Protein AF-A0A392NHM5-F1 (afdb_monomer)

Foldseek 3Di:
DDPVVPQADDDDDPVPPPGPGDGQQVFKAKDQALVQQPAQQAQHHNDPHRVVPQPPDPVVCNVVRRGTQVVQADPQAGNDDVVCCVRPVVVVVVVRPDGYDPDRDDMDMDGRPDDDDPPDDVVVVVVVVSVPVPD

Radius of gyration: 17.12 Å; Cα contacts (8 Å, |Δi|>4): 158; chains: 1; bounding box: 34×44×39 Å

pLDDT: mean 70.13, std 19.4, range [27.55, 92.62]

Structure (mmCIF, N/CA/C/O backbone):
data_AF-A0A392NHM5-F1
#
_entry.id   AF-A0A392NHM5-F1
#
loop_
_atom_site.group_PDB
_atom_site.id
_atom_site.type_symbol
_atom_site.label_atom_id
_atom_site.label_alt_id
_atom_site.label_comp_id
_atom_site.label_asym_id
_atom_site.label_entity_id
_atom_site.label_seq_id
_atom_site.pdbx_PDB_ins_code
_atom_site.Cartn_x
_atom_site.Cartn_y
_atom_site.Cartn_z
_atom_site.occupancy
_atom_site.B_iso_or_equiv
_atom_site.auth_seq_id
_atom_site.auth_comp_id
_atom_site.auth_asym_id
_atom_site.auth_atom_id
_atom_site.pdbx_PDB_model_num
ATOM 1 N N . MET A 1 1 ? -0.770 32.818 9.861 1.00 43.78 1 MET A N 1
ATOM 2 C CA . MET A 1 1 ? 0.051 31.592 9.965 1.00 43.78 1 MET A CA 1
ATOM 3 C C . MET A 1 1 ? 0.012 30.896 8.625 1.00 43.78 1 MET A C 1
ATOM 5 O O . MET A 1 1 ? -1.026 30.369 8.237 1.00 43.78 1 MET A O 1
ATOM 9 N N . ASP A 1 2 ? 1.114 30.989 7.899 1.00 37.12 2 ASP A N 1
ATOM 10 C CA . ASP A 1 2 ? 1.203 30.607 6.499 1.00 37.12 2 ASP A CA 1
ATOM 11 C C . ASP A 1 2 ? 1.114 29.084 6.306 1.00 37.12 2 ASP A C 1
ATOM 13 O O . ASP A 1 2 ? 1.653 28.280 7.070 1.00 37.12 2 ASP A O 1
ATOM 17 N N . THR A 1 3 ? 0.411 28.675 5.256 1.00 51.31 3 THR A N 1
ATOM 18 C CA . THR A 1 3 ? -0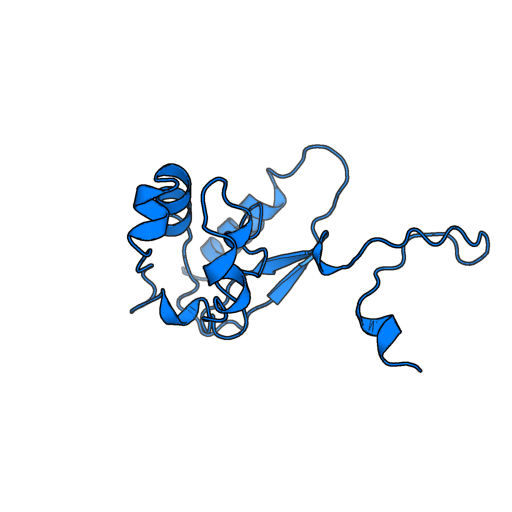.002 27.294 4.962 1.00 51.31 3 THR A CA 1
ATOM 19 C C . THR A 1 3 ? 1.160 26.310 4.771 1.00 51.31 3 THR A C 1
ATOM 21 O O . THR A 1 3 ? 0.963 25.105 4.922 1.00 51.31 3 THR A O 1
ATOM 24 N N . TRP A 1 4 ? 2.374 26.802 4.502 1.00 49.62 4 TRP A N 1
ATOM 25 C CA . TRP A 1 4 ? 3.583 25.995 4.294 1.00 49.62 4 TRP A CA 1
ATOM 26 C C . TRP A 1 4 ? 4.119 25.324 5.568 1.00 49.62 4 TRP A C 1
ATOM 28 O O . TRP A 1 4 ? 4.786 24.299 5.473 1.00 49.62 4 TRP A O 1
ATOM 38 N N . ILE A 1 5 ? 3.769 25.813 6.763 1.00 54.38 5 ILE A N 1
ATOM 39 C CA . ILE A 1 5 ? 4.299 25.295 8.041 1.00 54.38 5 ILE A CA 1
ATOM 40 C C . ILE A 1 5 ? 3.691 23.927 8.421 1.00 54.38 5 ILE A C 1
ATOM 4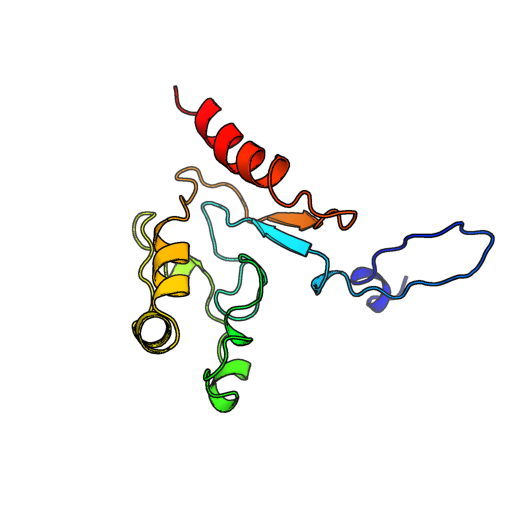2 O O . ILE A 1 5 ? 4.279 23.172 9.192 1.00 54.38 5 ILE A O 1
ATOM 46 N N . ARG A 1 6 ? 2.546 23.541 7.837 1.00 52.72 6 ARG A N 1
ATOM 47 C CA . ARG A 1 6 ? 1.783 22.337 8.240 1.00 52.72 6 ARG A CA 1
ATOM 48 C C . ARG A 1 6 ? 2.461 20.997 7.914 1.00 52.72 6 ARG A C 1
ATOM 50 O O . ARG A 1 6 ? 2.010 19.967 8.398 1.00 52.72 6 ARG A O 1
ATOM 57 N N . ASN A 1 7 ? 3.524 21.001 7.109 1.00 50.09 7 ASN A N 1
ATOM 58 C CA . ASN A 1 7 ? 4.218 19.795 6.640 1.00 50.09 7 ASN A CA 1
ATOM 59 C C . ASN A 1 7 ? 5.571 19.543 7.340 1.00 50.09 7 ASN A C 1
ATOM 61 O O . ASN A 1 7 ? 6.344 18.688 6.899 1.00 50.09 7 ASN A O 1
ATOM 65 N N . PHE A 1 8 ? 5.899 20.283 8.401 1.00 52.81 8 PHE A N 1
ATOM 66 C CA . PHE A 1 8 ? 7.214 20.199 9.038 1.00 52.81 8 PHE A CA 1
ATOM 67 C C . PHE A 1 8 ? 7.121 19.712 10.481 1.00 52.81 8 PHE A C 1
ATOM 69 O O . PHE A 1 8 ? 6.269 20.145 11.254 1.00 52.81 8 PHE A O 1
ATOM 76 N N . ILE A 1 9 ? 8.018 18.790 10.833 1.00 55.44 9 ILE A N 1
ATOM 77 C CA . ILE A 1 9 ? 8.173 18.292 12.197 1.00 55.44 9 ILE A CA 1
ATOM 78 C C . ILE A 1 9 ? 9.351 19.026 12.831 1.00 55.44 9 ILE A C 1
ATOM 80 O O . ILE A 1 9 ? 10.474 18.939 12.340 1.00 55.44 9 ILE A O 1
ATOM 84 N N . TRP A 1 10 ? 9.101 19.706 13.945 1.00 55.91 10 TRP A N 1
ATOM 85 C CA . TRP A 1 10 ? 10.138 20.370 14.729 1.00 55.91 10 TRP A CA 1
ATOM 86 C C . TRP A 1 10 ? 10.802 19.378 15.693 1.00 55.91 10 TRP A C 1
ATOM 88 O O . TRP A 1 10 ? 10.124 18.581 16.343 1.00 55.91 10 TRP A O 1
ATOM 98 N N . SER A 1 11 ? 12.132 19.411 15.780 1.00 47.12 11 SER A N 1
ATOM 99 C CA . SER A 1 11 ? 12.914 18.675 16.779 1.00 47.12 11 SER A CA 1
ATOM 100 C C . SER A 1 11 ? 14.181 19.468 17.100 1.00 47.12 11 SER A C 1
ATOM 102 O O . SER A 1 11 ? 15.133 19.432 16.325 1.00 47.12 11 SER A O 1
ATOM 104 N N . GLY A 1 12 ? 14.183 20.196 18.219 1.00 49.97 12 GLY A N 1
ATOM 105 C CA . GLY A 1 12 ? 15.317 21.001 18.685 1.00 49.97 12 GLY A CA 1
ATOM 106 C C . GLY A 1 12 ? 14.934 21.962 19.815 1.00 49.97 12 GLY A C 1
ATOM 107 O O . GLY A 1 12 ? 13.753 22.241 20.015 1.00 49.97 12 GLY A O 1
ATOM 108 N N . ASP A 1 13 ? 15.936 22.445 20.551 1.00 50.91 13 ASP A N 1
ATOM 109 C CA . ASP A 1 13 ? 15.797 23.533 21.527 1.00 50.91 13 ASP A CA 1
ATOM 110 C C . ASP A 1 13 ? 15.447 24.837 20.790 1.00 50.91 13 ASP A C 1
ATOM 112 O O . ASP A 1 13 ? 16.141 25.228 19.849 1.00 50.91 13 ASP A O 1
ATOM 116 N N . VAL A 1 14 ? 14.371 25.515 21.201 1.00 57.06 14 VAL A N 1
ATOM 117 C CA . VAL A 1 14 ? 13.888 26.742 20.543 1.00 57.06 14 VAL A CA 1
ATOM 118 C C . VAL A 1 14 ? 14.899 27.895 20.641 1.00 57.06 14 VAL A C 1
ATOM 120 O O . VAL A 1 14 ? 14.861 28.814 19.821 1.00 57.06 14 VAL A O 1
ATOM 123 N N . ASN A 1 15 ? 15.822 27.832 21.610 1.00 54.97 15 ASN A N 1
ATOM 124 C CA . ASN A 1 15 ? 16.851 28.846 21.847 1.00 54.97 15 ASN A CA 1
ATOM 125 C C . ASN A 1 15 ? 18.107 28.647 20.991 1.00 54.97 15 ASN A C 1
ATOM 127 O O . ASN A 1 15 ? 18.875 29.587 20.793 1.00 54.97 15 ASN A O 1
ATOM 131 N N . VAL A 1 16 ? 18.310 27.452 20.435 1.00 53.47 16 VAL A N 1
ATOM 132 C CA . VAL A 1 16 ? 19.447 27.134 19.568 1.00 53.47 16 VAL A CA 1
ATOM 133 C C . VAL A 1 16 ? 18.873 26.784 18.205 1.00 53.47 16 VAL A C 1
ATOM 135 O O . VAL A 1 16 ? 18.532 25.636 17.949 1.00 53.47 16 VAL A O 1
ATOM 138 N N . ARG A 1 17 ? 18.719 27.788 17.330 1.00 44.56 17 ARG A N 1
ATOM 139 C CA . ARG A 1 17 ? 18.125 27.676 15.981 1.00 44.56 17 ARG A CA 1
ATOM 140 C C . ARG A 1 17 ? 18.888 26.699 15.065 1.00 44.56 17 ARG A C 1
ATOM 142 O O . ARG A 1 17 ? 19.521 27.103 14.096 1.00 44.56 17 ARG A O 1
ATOM 149 N N . LYS A 1 18 ? 18.807 25.398 15.329 1.00 44.22 18 LYS A N 1
ATOM 150 C CA . LYS A 1 18 ? 19.152 24.324 14.400 1.00 44.22 18 LYS A CA 1
ATOM 151 C C . LYS A 1 18 ? 17.842 23.753 13.887 1.00 44.22 18 LYS A C 1
ATOM 153 O O . LYS A 1 18 ? 17.258 22.847 14.472 1.00 44.22 18 LYS A O 1
ATOM 158 N N . VAL A 1 19 ? 17.346 24.345 12.806 1.00 48.47 19 VAL A N 1
ATOM 159 C CA . VAL A 1 19 ? 16.179 23.827 12.092 1.00 48.47 19 VAL 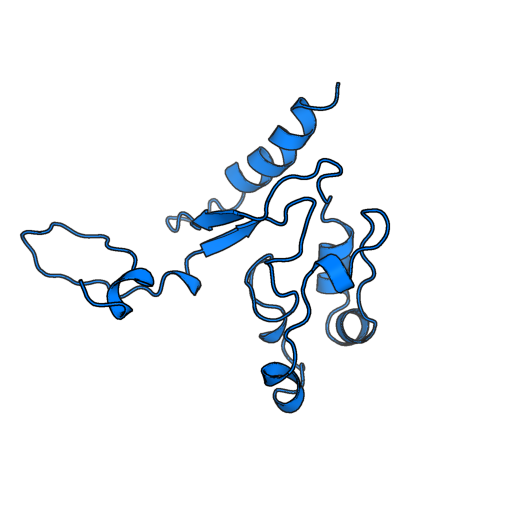A CA 1
ATOM 160 C C . VAL A 1 19 ? 16.621 22.562 11.361 1.00 48.47 19 VAL A C 1
ATOM 162 O O . VAL A 1 19 ? 17.198 22.624 10.279 1.00 48.47 19 VAL A O 1
ATOM 165 N N . CYS A 1 20 ? 16.389 21.398 11.963 1.00 48.62 20 CYS A N 1
ATOM 166 C CA . CYS A 1 20 ? 16.490 20.130 11.250 1.00 48.62 20 CYS A CA 1
ATOM 167 C C . CYS A 1 20 ? 15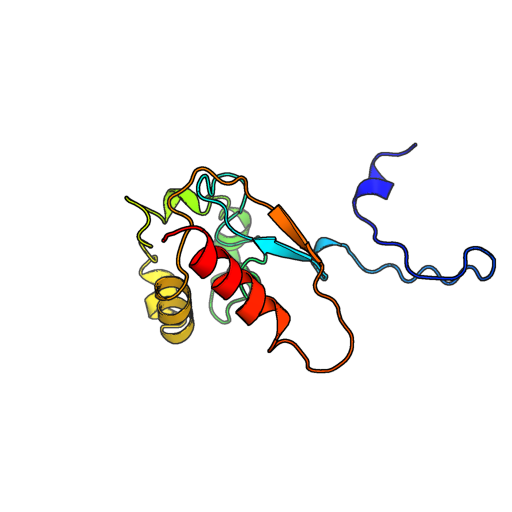.236 19.980 10.381 1.00 48.62 20 CYS A C 1
ATOM 169 O O . CYS A 1 20 ? 14.205 19.495 10.846 1.00 48.62 20 CYS A O 1
ATOM 171 N N . THR A 1 21 ? 15.301 20.441 9.129 1.00 49.69 21 THR A N 1
ATOM 172 C CA . THR A 1 21 ? 14.193 20.377 8.163 1.00 49.69 21 THR A CA 1
ATOM 173 C C . THR A 1 21 ? 13.981 18.941 7.686 1.00 49.69 21 THR A C 1
ATOM 175 O O . THR A 1 21 ? 14.352 18.572 6.575 1.00 49.69 21 THR A O 1
ATOM 178 N N . VAL A 1 22 ? 13.396 18.089 8.526 1.00 55.47 22 VAL A N 1
ATOM 179 C CA . VAL A 1 22 ? 12.992 16.744 8.111 1.00 55.47 22 VAL A CA 1
ATOM 180 C C . VAL A 1 22 ? 11.535 16.773 7.652 1.00 55.47 22 VAL A C 1
ATOM 182 O O . VAL A 1 22 ? 10.625 17.126 8.401 1.00 55.47 22 VAL A O 1
ATOM 185 N N . SER A 1 23 ? 11.297 16.426 6.386 1.00 59.78 23 SER A N 1
ATOM 186 C CA . SER A 1 23 ? 9.947 16.377 5.817 1.00 59.78 23 SER A CA 1
ATOM 187 C C . SER A 1 23 ? 9.107 15.315 6.530 1.00 59.78 23 SER A C 1
ATOM 189 O O . SER A 1 23 ? 9.520 14.153 6.583 1.00 59.78 23 SER A O 1
ATOM 191 N N . TRP A 1 24 ? 7.917 15.675 7.023 1.00 62.22 24 TRP A N 1
ATOM 192 C CA . TRP A 1 24 ? 7.049 14.757 7.777 1.00 62.22 24 TRP A CA 1
ATOM 193 C C . TRP A 1 24 ? 6.727 13.464 7.014 1.00 62.22 24 TRP A C 1
ATOM 195 O O . TRP A 1 24 ? 6.703 12.392 7.612 1.00 62.22 24 TRP A O 1
ATOM 205 N N . ARG A 1 25 ? 6.589 13.554 5.683 1.00 62.72 25 ARG A N 1
ATOM 206 C CA . ARG A 1 25 ? 6.322 12.418 4.786 1.00 62.72 25 ARG A CA 1
ATOM 207 C C . ARG A 1 25 ? 7.380 11.318 4.844 1.00 62.72 25 ARG A C 1
ATOM 209 O O . ARG A 1 25 ? 7.051 10.163 4.631 1.00 62.72 25 ARG A O 1
ATOM 216 N N . LYS A 1 26 ? 8.637 11.660 5.145 1.00 65.56 26 LYS A N 1
ATOM 217 C CA . LYS A 1 26 ? 9.726 10.672 5.251 1.00 65.56 26 LYS A CA 1
ATOM 218 C C . LYS A 1 26 ? 9.698 9.912 6.580 1.00 65.56 26 LYS A C 1
ATOM 220 O O . LYS A 1 26 ? 10.100 8.756 6.636 1.00 65.56 26 LYS A O 1
ATOM 225 N N . ASN A 1 27 ? 9.196 10.555 7.635 1.00 68.75 27 ASN A N 1
ATOM 226 C CA . ASN A 1 27 ? 9.208 10.037 9.007 1.00 68.75 27 ASN A CA 1
ATOM 227 C C . ASN A 1 27 ? 7.836 9.548 9.478 1.00 68.75 27 ASN A C 1
ATOM 229 O O . ASN A 1 27 ? 7.601 9.448 10.682 1.00 68.75 27 ASN A O 1
ATOM 233 N N . SER A 1 28 ? 6.915 9.312 8.550 1.00 75.25 28 SER A N 1
ATOM 234 C CA . SER A 1 28 ? 5.556 8.913 8.878 1.00 75.25 28 SER A CA 1
ATOM 235 C C . SER A 1 28 ? 5.115 7.753 8.009 1.00 75.25 28 SER A C 1
ATOM 237 O O . SER A 1 28 ? 5.369 7.756 6.807 1.00 75.25 28 SER A O 1
ATOM 239 N N . ASN A 1 29 ? 4.425 6.804 8.627 1.00 83.88 29 ASN A N 1
ATOM 240 C CA . ASN A 1 29 ? 3.820 5.660 7.973 1.00 83.88 29 ASN A CA 1
ATOM 241 C C . ASN A 1 29 ? 2.298 5.752 8.102 1.00 83.88 29 ASN A C 1
ATOM 243 O O . ASN A 1 29 ? 1.766 6.140 9.143 1.00 83.88 29 ASN A O 1
ATOM 247 N N . TRP A 1 30 ? 1.589 5.372 7.053 1.00 86.50 30 TRP A N 1
ATOM 248 C CA . TRP A 1 30 ? 0.147 5.210 7.072 1.00 86.50 30 TRP A CA 1
ATOM 249 C C . TRP A 1 30 ? -0.226 3.856 7.667 1.00 86.50 30 TRP A C 1
ATOM 251 O O . TRP A 1 30 ? 0.251 2.812 7.233 1.00 86.50 30 TRP A O 1
ATOM 261 N N . LEU A 1 31 ? -1.114 3.893 8.652 1.00 85.75 31 LEU A N 1
ATOM 262 C CA . LEU A 1 31 ? -1.841 2.751 9.170 1.00 85.75 31 LEU A CA 1
ATOM 263 C C . LEU A 1 31 ? -3.197 2.697 8.465 1.00 85.75 31 LEU A C 1
ATOM 265 O O . LEU A 1 31 ? -3.992 3.640 8.548 1.00 85.75 31 LEU A O 1
ATOM 269 N N . ILE A 1 32 ? -3.425 1.598 7.751 1.00 87.19 32 ILE A N 1
ATOM 270 C CA . ILE A 1 32 ? -4.633 1.384 6.959 1.00 87.19 32 ILE A CA 1
ATOM 271 C C . ILE A 1 32 ? -5.782 1.030 7.906 1.00 87.19 32 ILE A C 1
ATOM 273 O O . ILE A 1 32 ? -5.719 0.045 8.644 1.00 87.19 32 ILE A O 1
ATOM 277 N N . GLY A 1 33 ? -6.819 1.860 7.898 1.00 83.44 33 GLY A N 1
ATOM 278 C CA . GLY A 1 33 ? -8.076 1.596 8.579 1.00 83.44 33 GLY A CA 1
ATOM 279 C C . GLY A 1 33 ? -9.006 0.729 7.729 1.00 83.44 33 GLY A C 1
ATOM 280 O O . GLY A 1 33 ? -8.722 0.429 6.572 1.00 83.44 33 GLY A O 1
ATOM 281 N N . GLY A 1 34 ? -10.157 0.352 8.286 1.00 77.56 34 GLY A N 1
ATOM 282 C CA . GLY A 1 34 ? -11.165 -0.421 7.552 1.00 77.56 34 GLY A CA 1
ATOM 283 C C . GLY A 1 34 ? -11.779 0.343 6.373 1.00 77.56 34 GLY A C 1
ATOM 284 O O . GLY A 1 34 ? -12.265 -0.277 5.434 1.00 77.56 34 GLY A O 1
ATOM 285 N N . THR A 1 35 ? -11.736 1.683 6.389 1.00 76.12 35 THR A N 1
ATOM 286 C CA . THR A 1 35 ? -12.173 2.509 5.252 1.00 76.12 35 THR A CA 1
ATOM 287 C C . THR A 1 35 ? -11.182 2.435 4.095 1.00 76.12 35 THR A C 1
ATOM 289 O 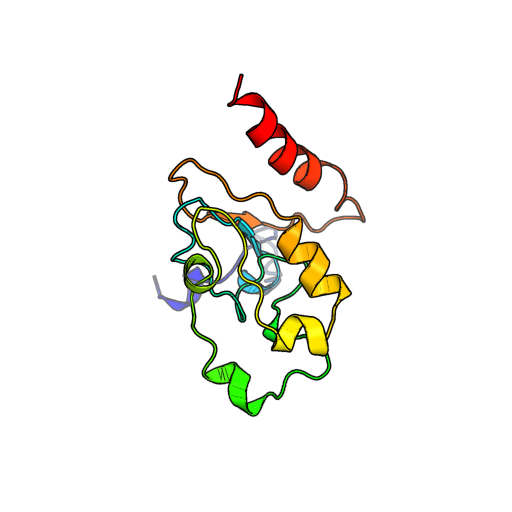O . THR A 1 35 ? -11.583 2.217 2.957 1.00 76.12 35 THR A O 1
ATOM 292 N N . SER A 1 36 ? -9.876 2.558 4.366 1.00 83.62 36 SER A N 1
ATOM 293 C CA . SER A 1 36 ? -8.796 2.489 3.368 1.00 83.62 36 SER A CA 1
ATOM 294 C C . SER A 1 36 ? -8.922 3.454 2.170 1.00 83.62 36 SER A C 1
ATOM 296 O O . SER A 1 36 ? -8.342 3.232 1.108 1.00 83.62 36 SER A O 1
ATOM 298 N N . GLU A 1 37 ? -9.667 4.551 2.332 1.00 86.94 37 GLU A N 1
ATOM 299 C CA . GLU A 1 37 ? -9.972 5.521 1.270 1.00 86.94 37 GLU A CA 1
ATOM 300 C C . GLU A 1 37 ? -8.945 6.655 1.176 1.00 86.94 37 GLU A C 1
ATOM 302 O O . GLU A 1 37 ? -8.812 7.288 0.129 1.00 86.94 37 GLU A O 1
ATOM 307 N N . LYS A 1 38 ? -8.224 6.951 2.266 1.00 87.38 38 LYS A N 1
ATOM 308 C CA . LYS A 1 38 ? -7.302 8.098 2.322 1.00 87.38 38 LYS A CA 1
ATOM 309 C C . LYS A 1 38 ? -5.870 7.731 1.972 1.00 87.38 38 LYS A C 1
ATOM 311 O O . LYS A 1 38 ? -5.105 8.610 1.581 1.00 87.38 38 LYS A O 1
ATOM 316 N N . VAL A 1 39 ? -5.513 6.458 2.124 1.00 89.56 39 VAL A N 1
ATOM 317 C CA . VAL A 1 39 ? -4.170 5.952 1.833 1.00 89.56 39 VAL A CA 1
ATOM 318 C C . VAL A 1 39 ? -4.067 5.658 0.343 1.00 89.56 39 VAL A C 1
ATOM 320 O O . VAL A 1 39 ? -4.815 4.835 -0.182 1.00 89.56 39 VAL A O 1
ATOM 323 N N . ARG A 1 40 ? -3.131 6.305 -0.351 1.00 91.38 40 ARG A N 1
ATOM 324 C CA . ARG A 1 40 ? -2.816 5.997 -1.748 1.00 91.38 40 ARG A CA 1
ATOM 325 C C . ARG A 1 40 ? -1.969 4.745 -1.820 1.00 91.38 40 ARG A C 1
ATOM 327 O O . ARG A 1 40 ? -0.866 4.700 -1.285 1.00 91.38 40 ARG A O 1
ATOM 334 N N . PHE A 1 41 ? -2.442 3.764 -2.572 1.00 90.94 41 PHE A N 1
ATOM 335 C CA . PHE A 1 41 ? -1.799 2.461 -2.645 1.00 90.94 41 PHE A CA 1
ATOM 336 C C . PHE A 1 41 ? -0.335 2.546 -3.119 1.00 90.94 41 PHE A C 1
ATOM 338 O O . PHE A 1 41 ? 0.535 1.893 -2.556 1.00 90.94 41 PHE A O 1
ATOM 345 N N . TRP A 1 42 ? -0.037 3.397 -4.104 1.00 89.50 42 TRP A N 1
ATOM 346 C CA . TRP A 1 42 ? 1.300 3.467 -4.709 1.00 89.50 42 TRP A CA 1
ATOM 347 C C . TRP A 1 42 ? 2.237 4.490 -4.066 1.00 89.50 42 TRP A C 1
ATOM 349 O O . TRP A 1 42 ? 3.435 4.249 -3.941 1.00 89.50 42 TRP A O 1
ATOM 359 N N . ASN A 1 43 ? 1.685 5.644 -3.694 1.00 87.81 43 ASN A N 1
ATOM 360 C CA . ASN A 1 43 ? 2.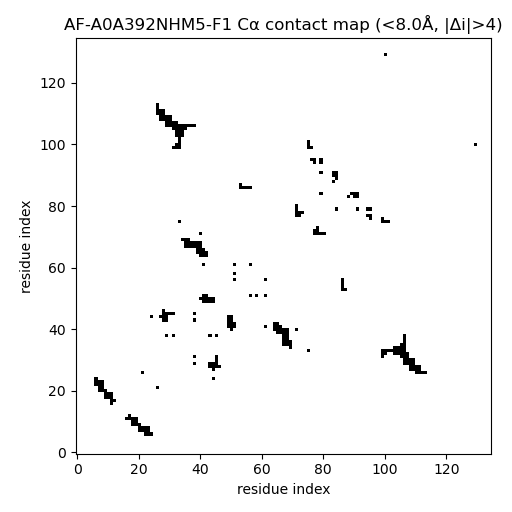457 6.843 -3.369 1.00 87.81 43 ASN A CA 1
ATOM 361 C C . ASN A 1 43 ? 2.615 7.083 -1.863 1.00 87.81 43 ASN A C 1
ATOM 363 O O . ASN A 1 43 ? 3.530 7.797 -1.455 1.00 87.81 43 ASN A O 1
ATOM 367 N N . ASP A 1 44 ? 1.725 6.530 -1.039 1.00 87.62 44 ASP A N 1
ATOM 368 C CA . ASP A 1 44 ? 1.821 6.677 0.407 1.00 87.62 44 ASP A CA 1
ATOM 369 C C . ASP A 1 44 ? 2.672 5.559 1.016 1.00 87.62 44 ASP A C 1
ATOM 371 O O . ASP A 1 44 ? 2.683 4.416 0.561 1.00 87.62 44 ASP A O 1
ATOM 375 N N . LYS A 1 45 ? 3.391 5.896 2.087 1.00 88.12 45 LYS A N 1
ATOM 376 C CA . LYS A 1 45 ? 4.231 4.953 2.823 1.00 88.12 45 LYS A CA 1
ATOM 377 C C . LYS A 1 45 ? 3.388 4.185 3.841 1.00 88.12 45 LYS A C 1
ATOM 379 O O . LYS A 1 45 ? 3.239 4.633 4.970 1.00 88.12 45 LYS A O 1
ATOM 384 N N . TRP A 1 46 ? 2.798 3.063 3.445 1.00 88.19 46 TRP A N 1
ATOM 385 C CA . TRP A 1 46 ? 2.085 2.132 4.344 1.00 88.19 46 TRP A CA 1
ATOM 386 C C . TRP A 1 46 ? 2.806 0.779 4.503 1.00 88.19 46 TRP A C 1
ATOM 388 O O . TRP A 1 46 ? 2.398 -0.057 5.306 1.00 88.19 46 TRP A O 1
ATOM 398 N N . LEU A 1 47 ? 3.909 0.605 3.770 1.00 86.25 47 LEU A N 1
ATOM 399 C CA . LEU A 1 47 ? 4.934 -0.426 3.948 1.00 86.25 47 LEU A CA 1
ATOM 400 C C . LEU A 1 47 ? 6.247 0.241 4.412 1.00 86.25 47 LEU A C 1
ATOM 402 O O . LEU A 1 47 ? 6.243 1.373 4.899 1.00 86.25 47 LEU A O 1
ATOM 406 N N . GLU A 1 48 ? 7.382 -0.434 4.218 1.00 80.75 48 GLU A N 1
ATOM 407 C CA . GLU A 1 48 ? 8.721 0.116 4.479 1.00 80.75 48 GLU A CA 1
ATOM 408 C C . GLU A 1 48 ? 9.055 1.329 3.596 1.00 80.75 48 GLU A C 1
ATOM 410 O O . GLU A 1 48 ? 9.689 2.284 4.048 1.00 80.75 48 GLU A O 1
ATOM 415 N N . ALA A 1 49 ? 8.576 1.322 2.352 1.00 83.31 49 ALA A N 1
ATOM 416 C CA . ALA A 1 49 ? 8.693 2.412 1.392 1.00 83.31 49 ALA A CA 1
ATOM 417 C C . ALA A 1 49 ? 7.421 2.479 0.524 1.00 83.31 49 ALA A C 1
ATOM 419 O O . ALA A 1 49 ? 6.690 1.486 0.432 1.00 83.31 49 ALA A O 1
ATOM 420 N N . PRO A 1 50 ? 7.124 3.626 -0.108 1.00 87.44 50 PRO A N 1
ATOM 421 C CA . PRO A 1 50 ? 6.100 3.705 -1.144 1.00 87.44 50 PRO A CA 1
ATOM 422 C C . PRO A 1 50 ? 6.344 2.675 -2.256 1.00 87.44 50 PRO A C 1
ATOM 424 O O . PRO A 1 50 ? 7.467 2.519 -2.731 1.00 87.44 50 PRO A O 1
ATOM 427 N N . LEU A 1 51 ? 5.291 2.001 -2.726 1.00 87.56 51 LEU A N 1
ATOM 428 C CA . LEU A 1 51 ? 5.412 1.003 -3.801 1.00 87.56 51 LEU A CA 1
ATOM 429 C C . LEU A 1 51 ? 5.906 1.606 -5.123 1.00 87.56 51 LEU A C 1
ATOM 431 O O . LEU A 1 51 ? 6.458 0.898 -5.960 1.00 87.56 51 LEU A O 1
ATOM 435 N N . VAL A 1 52 ? 5.722 2.913 -5.306 1.00 86.75 52 VAL A N 1
ATOM 436 C CA . VAL A 1 52 ? 6.245 3.655 -6.456 1.00 86.75 52 VAL A CA 1
ATOM 437 C C . VAL A 1 52 ? 7.780 3.666 -6.521 1.00 86.75 52 VAL A C 1
ATOM 439 O O . VAL A 1 52 ? 8.345 3.856 -7.593 1.00 86.75 52 VAL A O 1
ATOM 442 N N . GLU A 1 53 ? 8.455 3.430 -5.391 1.00 85.69 53 GLU A N 1
ATOM 443 C CA . GLU A 1 53 ? 9.917 3.345 -5.290 1.00 85.69 53 GLU A CA 1
ATOM 444 C C . GLU A 1 53 ? 10.452 1.931 -5.574 1.00 85.69 53 GLU A C 1
ATOM 446 O O . GLU A 1 53 ? 11.658 1.698 -5.479 1.00 85.69 53 GLU A O 1
ATOM 451 N N . LEU A 1 54 ? 9.588 0.968 -5.929 1.00 83.50 54 LEU A N 1
ATOM 452 C CA . LEU A 1 54 ? 10.042 -0.369 -6.299 1.00 83.50 54 LEU A CA 1
ATOM 453 C C . LEU A 1 54 ? 10.964 -0.308 -7.527 1.00 83.50 54 LEU A C 1
ATOM 455 O O . LEU A 1 54 ? 10.605 0.304 -8.541 1.00 83.50 54 LEU A O 1
ATOM 459 N N . PRO A 1 55 ? 12.127 -0.985 -7.483 1.00 76.06 55 PRO A N 1
ATOM 460 C CA . PRO A 1 55 ? 12.999 -1.068 -8.641 1.00 76.06 55 PRO A CA 1
ATOM 461 C C . PRO A 1 55 ? 12.226 -1.735 -9.784 1.00 76.06 55 PRO A C 1
ATOM 463 O O . PRO A 1 55 ? 11.538 -2.732 -9.573 1.00 76.06 55 PRO A O 1
ATOM 466 N N . HIS A 1 56 ? 12.337 -1.170 -10.989 1.00 79.19 56 HIS A N 1
ATOM 467 C CA . HIS A 1 56 ? 11.661 -1.614 -12.220 1.00 79.19 56 HIS A CA 1
ATOM 468 C C . HIS A 1 56 ? 10.183 -1.218 -12.392 1.00 79.19 56 HIS A C 1
ATOM 470 O O . HIS A 1 56 ? 9.565 -1.644 -13.370 1.00 79.19 56 HIS A O 1
ATOM 476 N N . LEU A 1 57 ? 9.610 -0.368 -11.531 1.00 77.44 57 LEU A N 1
ATOM 477 C CA . LEU A 1 57 ? 8.328 0.266 -11.850 1.00 77.44 57 LEU A CA 1
ATOM 478 C C . LEU A 1 57 ? 8.550 1.396 -12.882 1.00 77.44 57 LEU A C 1
ATOM 480 O O . LEU A 1 57 ? 9.380 2.276 -12.637 1.00 77.44 57 LEU A O 1
ATOM 484 N N . PRO A 1 58 ? 7.847 1.419 -14.033 1.00 69.38 58 PRO A N 1
ATOM 485 C CA . PRO A 1 58 ? 8.048 2.475 -15.020 1.00 69.38 58 PRO A CA 1
ATOM 486 C C . PRO A 1 58 ? 7.562 3.820 -14.461 1.00 69.38 58 PRO A C 1
ATOM 488 O O . PRO A 1 58 ? 6.366 4.003 -14.219 1.00 69.38 58 PRO A O 1
ATOM 491 N N . LEU A 1 59 ? 8.495 4.767 -14.294 1.00 62.00 59 LEU A N 1
ATOM 492 C CA . LEU A 1 59 ? 8.281 6.130 -13.767 1.00 62.00 59 LEU A CA 1
ATOM 493 C C . LEU A 1 59 ? 7.164 6.905 -14.485 1.00 62.00 59 LEU A C 1
ATOM 495 O O . LEU A 1 59 ? 6.555 7.812 -13.921 1.00 62.00 59 LEU A O 1
ATOM 499 N N . GLU A 1 60 ? 6.876 6.508 -15.716 1.00 66.06 60 GLU A N 1
ATOM 500 C CA . GLU A 1 60 ? 5.891 7.091 -16.624 1.00 66.06 60 GLU A CA 1
ATOM 501 C C . GLU A 1 60 ? 4.456 6.906 -16.111 1.00 66.06 60 GLU A C 1
ATOM 503 O O . GLU A 1 60 ? 3.614 7.789 -16.260 1.00 66.06 60 GLU A O 1
ATOM 508 N N . PHE A 1 61 ? 4.180 5.791 -15.425 1.00 62.59 61 PHE A N 1
ATOM 509 C CA . PHE A 1 61 ? 2.867 5.537 -14.834 1.00 62.59 61 PHE A CA 1
ATOM 510 C C . PHE A 1 61 ? 2.728 6.174 -13.450 1.00 62.59 61 PHE A C 1
ATOM 512 O O . PHE A 1 61 ? 1.622 6.547 -13.061 1.00 62.59 61 PHE A O 1
ATOM 519 N N . CYS A 1 62 ? 3.835 6.372 -12.733 1.00 65.31 62 CYS A N 1
ATOM 520 C CA . CYS A 1 62 ? 3.882 6.752 -11.320 1.00 65.31 62 CYS A CA 1
ATOM 521 C C . CYS A 1 62 ? 3.109 8.034 -10.972 1.00 65.31 62 CYS A C 1
ATOM 523 O O . CYS A 1 62 ? 2.429 8.080 -9.945 1.00 65.31 62 CYS A O 1
ATOM 525 N N . ALA A 1 63 ? 3.141 9.047 -11.845 1.00 61.81 63 ALA A N 1
ATOM 526 C CA . ALA A 1 63 ? 2.418 10.304 -11.634 1.00 61.81 63 ALA A CA 1
ATOM 527 C C . ALA A 1 63 ? 0.883 10.144 -11.689 1.00 61.81 63 ALA A C 1
ATOM 529 O O . ALA A 1 63 ? 0.157 10.937 -11.093 1.00 61.81 63 ALA A O 1
ATOM 530 N N . SER A 1 64 ? 0.386 9.105 -12.368 1.00 69.94 64 SER A N 1
ATOM 531 C CA . SER A 1 64 ? -1.049 8.815 -12.514 1.00 69.94 64 SER A CA 1
ATOM 532 C C . SER A 1 64 ? -1.604 7.870 -11.437 1.00 69.94 64 SER A C 1
ATOM 534 O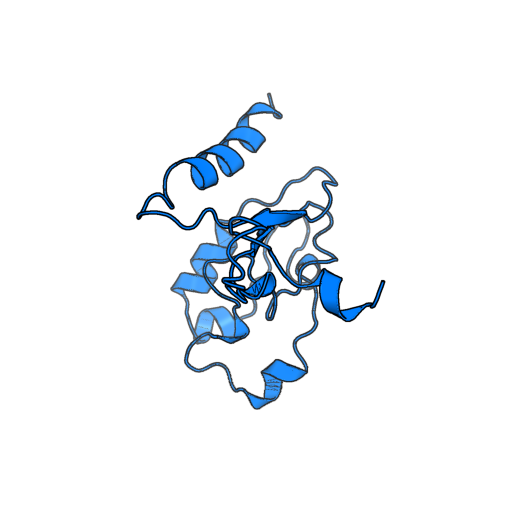 O . SER A 1 64 ? -2.822 7.756 -11.272 1.00 69.94 64 SER A O 1
ATOM 536 N N . LEU A 1 65 ? -0.730 7.221 -10.655 1.00 80.12 65 LEU A N 1
ATOM 537 C CA . LEU A 1 65 ? -1.085 6.197 -9.668 1.00 80.12 65 LEU A CA 1
ATOM 538 C C . LEU A 1 65 ? -1.678 6.799 -8.382 1.00 80.12 65 LEU A C 1
ATOM 540 O O . LEU A 1 65 ? -1.066 6.824 -7.313 1.00 80.12 65 LEU A O 1
ATOM 544 N N . THR A 1 66 ? -2.909 7.287 -8.480 1.00 86.56 66 THR A N 1
ATOM 545 C CA . THR A 1 66 ? -3.625 7.966 -7.387 1.00 86.56 66 THR A CA 1
ATOM 546 C C . THR A 1 66 ? -4.641 7.086 -6.661 1.00 86.56 66 THR A C 1
ATOM 548 O O . THR A 1 66 ? -5.250 7.547 -5.698 1.00 86.56 66 THR A O 1
ATOM 551 N N . ALA A 1 67 ? -4.798 5.830 -7.091 1.00 90.00 67 ALA A N 1
ATOM 552 C CA . ALA A 1 67 ? -5.804 4.916 -6.563 1.00 90.00 67 ALA A CA 1
ATOM 553 C C . ALA A 1 67 ? -5.658 4.687 -5.039 1.00 90.00 67 ALA A C 1
ATOM 555 O O . ALA A 1 67 ? -4.537 4.451 -4.560 1.00 90.00 67 ALA A O 1
ATOM 556 N N . PRO A 1 68 ? -6.766 4.747 -4.275 1.00 92.62 68 PRO A N 1
ATOM 557 C CA . PRO A 1 68 ? -6.762 4.452 -2.848 1.00 92.62 68 PRO A CA 1
ATOM 558 C C . PRO A 1 68 ? -6.551 2.957 -2.590 1.00 92.62 68 PRO A C 1
ATOM 560 O O . PRO A 1 68 ? -6.786 2.118 -3.461 1.00 92.62 68 PRO A O 1
ATOM 563 N N . VAL A 1 69 ? -6.137 2.609 -1.373 1.00 91.19 69 VAL A N 1
ATOM 564 C CA . VAL A 1 69 ? -5.997 1.213 -0.935 1.00 91.19 69 VAL A CA 1
ATOM 565 C C . VAL A 1 69 ? -7.318 0.449 -1.067 1.00 91.19 69 VAL A C 1
ATOM 567 O O . VAL A 1 69 ? -7.300 -0.703 -1.493 1.00 91.19 69 VAL A O 1
ATOM 570 N N . SER A 1 70 ? -8.456 1.096 -0.810 1.00 91.12 70 SER A N 1
ATOM 571 C CA . SER A 1 70 ? -9.791 0.503 -0.949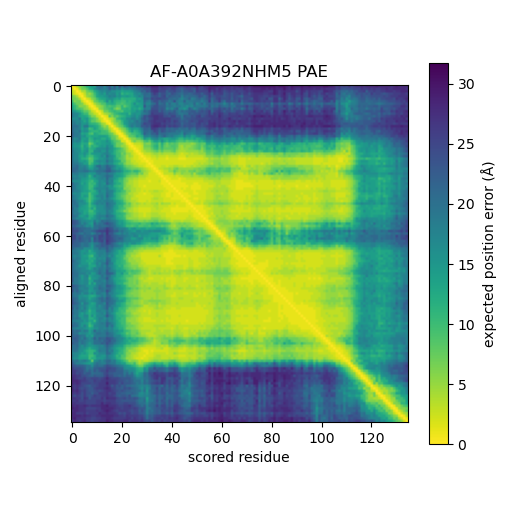 1.00 91.12 70 SER A CA 1
ATOM 572 C C . SER A 1 70 ? -10.080 -0.050 -2.349 1.00 91.12 70 SER A C 1
ATOM 574 O O . SER A 1 70 ? -10.799 -1.037 -2.476 1.00 91.12 70 SER A O 1
ATOM 576 N N . SER A 1 71 ? -9.465 0.492 -3.408 1.00 91.88 71 SER A N 1
ATOM 577 C CA . SER A 1 71 ? -9.573 -0.058 -4.770 1.00 91.88 71 SER A CA 1
ATOM 578 C C . SER A 1 71 ? -8.951 -1.451 -4.921 1.00 91.88 71 SER A C 1
ATOM 580 O O . SER A 1 71 ? -9.290 -2.180 -5.852 1.00 91.88 71 SER A O 1
ATOM 582 N N . PHE A 1 72 ? -8.045 -1.826 -4.019 1.00 91.69 72 PHE A N 1
ATOM 583 C CA . PHE A 1 72 ? -7.303 -3.087 -4.033 1.00 91.69 72 PHE A CA 1
ATOM 584 C C . PHE A 1 72 ? -7.722 -4.015 -2.893 1.00 91.69 72 PHE A C 1
ATOM 586 O O . PHE A 1 72 ? -7.054 -5.015 -2.636 1.00 91.69 72 PHE A O 1
ATOM 593 N N . VAL A 1 73 ? -8.826 -3.712 -2.210 1.00 90.62 73 VAL A N 1
ATOM 594 C CA . VAL A 1 73 ? -9.359 -4.509 -1.108 1.00 90.62 73 VAL A CA 1
ATOM 595 C C . VAL A 1 73 ? -10.815 -4.823 -1.399 1.00 90.62 73 VAL A C 1
ATOM 597 O O . VAL A 1 73 ? -11.632 -3.930 -1.593 1.00 90.62 73 VAL A O 1
ATOM 600 N N . VAL A 1 74 ? -11.168 -6.106 -1.405 1.00 88.75 74 VAL A N 1
ATOM 601 C CA . VAL A 1 74 ? -12.555 -6.544 -1.578 1.00 88.75 74 VAL A CA 1
ATOM 602 C C . VAL A 1 74 ? -12.901 -7.524 -0.474 1.00 88.75 74 VAL A C 1
ATOM 604 O O . VAL A 1 74 ? -12.209 -8.521 -0.288 1.00 88.75 74 VAL A O 1
ATOM 607 N N . ASN A 1 75 ? -13.971 -7.232 0.269 1.00 85.56 75 ASN A N 1
ATOM 608 C CA . ASN A 1 75 ? -14.418 -8.016 1.426 1.00 85.56 75 ASN A CA 1
ATOM 609 C C . ASN A 1 75 ? -13.323 -8.206 2.495 1.00 85.56 75 ASN 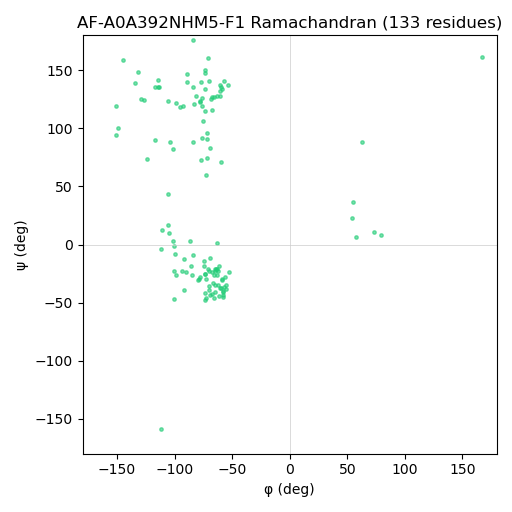A C 1
ATOM 611 O O . ASN A 1 75 ? -13.207 -9.272 3.095 1.00 85.56 75 ASN A O 1
ATOM 615 N N . GLY A 1 76 ? -12.491 -7.179 2.706 1.00 80.94 76 GLY A N 1
ATOM 616 C CA . GLY A 1 76 ? -11.372 -7.229 3.653 1.00 80.94 76 GLY A CA 1
ATOM 617 C C . GLY A 1 76 ? -10.187 -8.084 3.192 1.00 80.94 76 GLY A C 1
ATOM 618 O O . GLY A 1 76 ? -9.288 -8.345 3.986 1.00 80.94 76 GLY A O 1
ATOM 619 N N . VAL A 1 77 ? -10.172 -8.518 1.927 1.00 87.00 77 VAL A N 1
ATOM 620 C CA . VAL A 1 77 ? -9.089 -9.308 1.331 1.00 87.00 77 VAL A CA 1
ATOM 621 C C . VAL A 1 77 ? -8.389 -8.497 0.248 1.00 87.00 77 VAL A C 1
ATOM 623 O O . VAL A 1 77 ? -9.031 -7.879 -0.604 1.00 87.00 77 VAL A O 1
ATOM 626 N N . TRP A 1 78 ? -7.060 -8.535 0.255 1.00 90.06 78 TRP A N 1
ATOM 627 C CA . TRP A 1 78 ? -6.233 -7.876 -0.748 1.00 90.06 78 TRP A CA 1
ATOM 628 C C . TRP A 1 78 ? -6.368 -8.519 -2.131 1.00 90.06 78 TRP A C 1
ATOM 630 O O . TRP A 1 78 ? -6.111 -9.709 -2.320 1.00 90.06 78 TRP A O 1
ATOM 640 N N . ARG A 1 79 ? -6.681 -7.695 -3.129 1.00 92.50 79 ARG A N 1
ATOM 641 C CA . ARG A 1 79 ? -6.551 -7.987 -4.557 1.00 92.50 79 ARG A CA 1
ATOM 642 C C . ARG A 1 79 ? -5.298 -7.303 -5.089 1.00 92.50 79 ARG A C 1
ATOM 644 O O . ARG A 1 79 ? -5.351 -6.206 -5.638 1.00 92.50 79 ARG A O 1
ATOM 651 N N . VAL A 1 80 ? -4.158 -7.956 -4.879 1.00 89.75 80 VAL A N 1
ATOM 652 C CA . VAL A 1 80 ? -2.849 -7.439 -5.298 1.00 89.75 80 VAL A CA 1
ATOM 653 C C . VAL A 1 80 ? -2.750 -7.440 -6.832 1.00 89.75 80 VAL A C 1
ATOM 655 O O . VAL A 1 80 ? -2.924 -8.503 -7.428 1.00 89.75 80 VAL A O 1
ATOM 658 N N . PRO A 1 81 ? -2.448 -6.298 -7.477 1.00 89.06 81 PRO A N 1
ATOM 659 C CA . PRO A 1 81 ? -2.242 -6.229 -8.922 1.00 89.06 81 PRO A CA 1
ATOM 660 C C . PRO A 1 81 ? -1.136 -7.162 -9.428 1.00 89.06 81 PRO A C 1
ATOM 662 O O . PRO A 1 81 ? -0.059 -7.253 -8.832 1.00 89.06 81 PRO A O 1
ATOM 665 N N . ASP A 1 82 ? -1.351 -7.780 -10.591 1.00 87.44 82 ASP A N 1
ATOM 666 C CA . ASP A 1 82 ? -0.376 -8.688 -11.215 1.00 87.44 82 ASP A CA 1
ATOM 667 C C . ASP A 1 82 ? 0.969 -8.020 -11.501 1.00 87.44 82 ASP A C 1
ATOM 669 O O . ASP A 1 82 ? 2.008 -8.678 -11.449 1.00 87.44 82 ASP A O 1
ATOM 673 N N . CYS A 1 83 ? 0.977 -6.713 -11.778 1.00 85.12 83 CYS A N 1
ATOM 674 C CA . CYS A 1 83 ? 2.215 -5.970 -11.992 1.00 85.12 83 CYS A CA 1
ATOM 675 C C . CYS A 1 83 ? 3.138 -6.031 -10.767 1.00 85.12 83 CYS A C 1
ATOM 677 O O . CYS A 1 83 ? 4.338 -6.212 -10.938 1.00 85.12 83 CYS A O 1
ATOM 679 N N . ILE A 1 84 ? 2.602 -5.988 -9.545 1.00 87.00 84 ILE A N 1
ATOM 680 C CA . ILE A 1 84 ? 3.403 -6.105 -8.317 1.00 87.00 84 ILE A CA 1
ATOM 681 C C . ILE A 1 84 ? 3.950 -7.517 -8.189 1.00 87.00 84 ILE A C 1
ATOM 683 O O . ILE A 1 84 ? 5.128 -7.688 -7.910 1.00 87.00 84 ILE A O 1
ATOM 687 N N . THR A 1 85 ? 3.121 -8.528 -8.453 1.00 89.12 85 THR A N 1
ATOM 688 C CA . THR A 1 85 ? 3.549 -9.932 -8.406 1.00 89.12 85 THR A CA 1
ATOM 689 C C . THR A 1 85 ? 4.674 -10.215 -9.406 1.00 89.12 85 THR A C 1
ATOM 691 O O . THR A 1 85 ? 5.595 -10.961 -9.089 1.00 89.12 85 THR A O 1
ATOM 694 N N . LYS A 1 86 ? 4.632 -9.591 -10.592 1.00 88.19 86 LYS A N 1
ATOM 695 C CA . LYS A 1 86 ? 5.670 -9.709 -11.628 1.00 88.19 86 LYS A CA 1
ATOM 696 C C . LYS A 1 86 ? 6.947 -8.938 -11.288 1.00 88.19 86 LYS A C 1
ATOM 698 O O . LYS A 1 86 ? 8.030 -9.454 -11.533 1.00 88.19 86 LYS A O 1
ATOM 703 N N . ILE A 1 87 ? 6.826 -7.721 -10.754 1.00 87.19 87 ILE A N 1
ATOM 704 C CA . ILE A 1 87 ? 7.973 -6.861 -10.419 1.00 87.19 87 ILE A CA 1
ATOM 705 C C . ILE A 1 87 ? 8.686 -7.376 -9.168 1.00 87.19 87 ILE A C 1
ATOM 707 O O . ILE A 1 87 ? 9.909 -7.478 -9.141 1.00 87.19 87 ILE A O 1
ATOM 711 N N . ASN A 1 88 ? 7.926 -7.688 -8.118 1.00 87.44 88 ASN A N 1
ATOM 712 C CA . ASN A 1 88 ? 8.459 -8.145 -6.847 1.00 87.44 88 ASN A CA 1
ATOM 713 C C . ASN A 1 88 ? 7.459 -9.081 -6.128 1.00 87.44 88 ASN A C 1
ATOM 715 O O . ASN A 1 88 ? 6.584 -8.616 -5.385 1.00 87.44 88 ASN A O 1
ATOM 719 N N . PRO A 1 89 ? 7.592 -10.412 -6.297 1.00 90.31 89 PRO A N 1
ATOM 720 C CA . PRO A 1 89 ? 6.679 -11.378 -5.687 1.00 90.31 89 PRO A CA 1
ATOM 721 C C . PRO A 1 89 ? 6.759 -11.392 -4.154 1.00 90.31 89 PRO A C 1
ATOM 723 O O . PRO A 1 89 ? 5.762 -11.696 -3.499 1.00 90.31 89 PRO A O 1
ATOM 726 N N . VAL A 1 90 ? 7.905 -11.016 -3.572 1.00 89.12 90 VAL A N 1
ATOM 727 C CA . VAL A 1 90 ? 8.079 -10.920 -2.114 1.00 89.12 90 VAL A CA 1
ATOM 728 C C . VAL A 1 90 ? 7.187 -9.815 -1.555 1.00 89.12 90 VAL A C 1
ATOM 730 O O . VAL A 1 90 ? 6.445 -10.044 -0.603 1.00 89.12 90 VAL A O 1
ATOM 733 N N . VAL A 1 91 ? 7.172 -8.645 -2.194 1.00 88.25 91 VAL A N 1
ATOM 734 C CA . VAL A 1 91 ? 6.303 -7.528 -1.791 1.00 88.25 91 VAL A CA 1
ATOM 735 C C . VAL A 1 91 ? 4.831 -7.887 -1.972 1.00 88.25 91 VAL A C 1
ATOM 737 O O . VAL A 1 91 ? 4.019 -7.632 -1.084 1.00 88.25 91 VAL A O 1
ATOM 740 N N . ALA A 1 92 ? 4.474 -8.557 -3.071 1.00 89.56 92 ALA A N 1
ATOM 741 C CA . ALA A 1 92 ? 3.113 -9.057 -3.264 1.00 89.56 92 ALA A CA 1
ATOM 742 C C . ALA A 1 92 ? 2.683 -10.009 -2.133 1.00 89.56 92 ALA A C 1
ATOM 744 O O . ALA A 1 92 ? 1.546 -9.946 -1.661 1.00 89.56 92 ALA A O 1
ATOM 745 N N . GLN A 1 93 ? 3.590 -10.874 -1.672 1.00 89.81 93 GLN A N 1
ATOM 746 C CA . GLN A 1 93 ? 3.344 -11.761 -0.542 1.00 89.81 93 GLN A CA 1
ATOM 747 C C . GLN A 1 93 ? 3.209 -10.981 0.769 1.00 89.81 93 GLN A C 1
ATOM 749 O O . GLN A 1 93 ? 2.292 -11.266 1.535 1.00 89.81 93 GLN A O 1
ATOM 754 N N . GLN A 1 94 ? 4.054 -9.982 1.023 1.00 88.25 94 GLN A N 1
ATOM 755 C CA . GLN A 1 94 ? 3.949 -9.133 2.215 1.00 88.25 94 GLN A CA 1
ATOM 756 C C . GLN A 1 94 ? 2.587 -8.439 2.296 1.00 88.25 94 GLN A C 1
ATOM 758 O O . GLN A 1 94 ? 1.941 -8.507 3.338 1.00 88.25 94 GLN A O 1
ATOM 763 N N . ILE A 1 95 ? 2.103 -7.868 1.187 1.00 89.31 95 ILE A N 1
ATOM 764 C CA . ILE A 1 95 ? 0.785 -7.214 1.134 1.00 89.31 95 ILE A CA 1
ATOM 765 C C . ILE A 1 95 ? -0.325 -8.195 1.527 1.00 89.31 95 ILE A C 1
ATOM 767 O O . ILE A 1 95 ? -1.188 -7.860 2.333 1.00 89.31 95 ILE A O 1
ATOM 771 N N . LYS A 1 96 ? -0.282 -9.434 1.024 1.00 88.06 96 LYS A N 1
ATOM 772 C CA . LYS A 1 96 ? -1.290 -10.461 1.338 1.00 88.06 96 LYS A CA 1
ATOM 773 C C . LYS A 1 96 ? -1.332 -10.858 2.817 1.00 88.06 96 LYS A C 1
ATOM 775 O O . LYS A 1 96 ? -2.384 -11.293 3.275 1.00 88.06 96 LYS A O 1
ATOM 780 N N . HIS A 1 97 ? -0.227 -10.723 3.552 1.00 86.12 97 HIS A N 1
ATOM 781 C CA . HIS A 1 97 ? -0.174 -11.038 4.986 1.00 86.12 97 HIS A CA 1
ATOM 782 C C . HIS A 1 97 ? -0.659 -9.888 5.878 1.00 86.12 97 HIS A C 1
ATOM 784 O O . HIS A 1 97 ? -0.832 -10.084 7.080 1.00 86.12 97 HIS A O 1
ATOM 790 N N . ILE A 1 98 ? -0.893 -8.696 5.321 1.00 85.50 98 ILE A N 1
ATOM 791 C CA . ILE A 1 98 ? -1.420 -7.566 6.087 1.00 85.50 98 ILE A CA 1
ATOM 792 C C . ILE A 1 98 ? -2.896 -7.809 6.376 1.00 85.50 98 ILE A C 1
ATOM 794 O O . ILE A 1 98 ? -3.737 -7.807 5.475 1.00 85.50 98 ILE A O 1
ATOM 798 N N . ILE A 1 99 ? -3.209 -7.972 7.657 1.00 82.38 99 ILE A N 1
ATOM 799 C CA . ILE A 1 99 ? -4.580 -8.096 8.138 1.00 82.38 99 ILE A CA 1
ATOM 800 C C . ILE A 1 99 ? -5.201 -6.703 8.184 1.00 82.38 99 ILE A C 1
ATOM 802 O O . ILE A 1 99 ? -4.699 -5.808 8.863 1.00 82.38 99 ILE A O 1
ATOM 806 N N . LEU A 1 100 ? -6.312 -6.528 7.474 1.00 83.19 100 LEU A N 1
ATOM 807 C CA . LEU A 1 100 ? -7.078 -5.289 7.506 1.00 83.19 100 LEU A CA 1
ATOM 808 C C . LEU A 1 100 ? -8.126 -5.330 8.625 1.00 83.19 100 LEU A C 1
ATOM 810 O O . LEU A 1 100 ? -8.769 -6.369 8.824 1.00 83.19 100 LEU A O 1
ATOM 814 N N . PRO A 1 101 ? -8.346 -4.219 9.351 1.00 81.44 101 PRO A N 1
ATOM 815 C CA . PRO A 1 101 ? -9.414 -4.149 10.336 1.00 81.44 101 PRO A CA 1
ATOM 816 C C . PRO A 1 101 ? -10.777 -4.375 9.674 1.00 81.44 101 PRO A C 1
ATOM 818 O O . PRO A 1 101 ? -11.135 -3.685 8.724 1.00 81.44 101 PRO A O 1
ATOM 821 N N . LYS A 1 102 ? -11.571 -5.310 10.207 1.00 75.75 102 LYS A N 1
ATOM 822 C CA . LYS A 1 102 ? -12.972 -5.498 9.780 1.00 75.75 102 LYS A CA 1
ATOM 823 C C . LYS A 1 102 ? -13.891 -4.383 10.287 1.00 75.75 102 LYS A C 1
ATOM 825 O O . LYS A 1 102 ? -14.934 -4.121 9.698 1.00 75.75 102 LYS A O 1
ATOM 830 N N . ALA A 1 103 ? -13.510 -3.745 11.392 1.00 78.44 103 ALA A N 1
ATOM 831 C CA . ALA A 1 103 ? -14.199 -2.579 11.923 1.00 78.44 103 ALA A CA 1
ATOM 832 C C . ALA A 1 103 ? -13.900 -1.343 11.061 1.00 78.44 103 ALA A C 1
ATOM 834 O O . ALA A 1 103 ? -12.790 -1.199 10.550 1.00 78.44 103 ALA A O 1
ATOM 835 N N . GLN A 1 104 ? -14.862 -0.420 10.954 1.00 77.88 104 GLN A N 1
ATOM 836 C CA . GLN A 1 104 ? -14.727 0.846 10.217 1.00 77.88 104 GLN A CA 1
ATOM 837 C C . GLN A 1 104 ? -13.822 1.849 10.955 1.00 77.88 104 GLN A C 1
ATOM 839 O O . GLN A 1 104 ? -14.235 2.933 11.361 1.00 77.88 104 GLN A O 1
ATOM 844 N N . LEU A 1 105 ? -12.568 1.464 11.178 1.00 80.88 105 LEU A N 1
ATOM 845 C CA . LEU A 1 105 ? -11.555 2.334 11.752 1.00 80.88 105 LEU A CA 1
ATOM 846 C C . LEU A 1 105 ? -11.051 3.312 10.682 1.00 80.88 105 LEU A C 1
ATOM 848 O O . LEU A 1 105 ? -10.851 2.897 9.539 1.00 80.88 105 LEU A O 1
ATOM 852 N N . PRO A 1 106 ? -10.817 4.588 11.033 1.00 81.69 106 PRO A N 1
ATOM 853 C CA . PRO A 1 106 ? -10.278 5.562 10.096 1.00 81.69 106 PRO A CA 1
ATOM 854 C C . PRO A 1 106 ? -8.792 5.312 9.828 1.00 81.69 106 PRO A C 1
ATOM 856 O O . PRO A 1 106 ? -8.057 4.896 10.726 1.00 81.69 106 PRO A O 1
ATOM 859 N N . ASP A 1 107 ? -8.344 5.664 8.625 1.00 84.94 107 ASP A N 1
ATOM 860 C CA . ASP A 1 107 ? -6.922 5.701 8.272 1.00 84.94 107 ASP A CA 1
ATOM 861 C C . ASP A 1 107 ? -6.169 6.701 9.160 1.00 84.94 107 ASP A C 1
ATOM 863 O O . ASP A 1 107 ? -6.645 7.818 9.412 1.00 84.94 107 ASP A O 1
ATOM 867 N N . ARG A 1 108 ? -4.981 6.317 9.637 1.00 82.88 108 ARG A N 1
ATOM 868 C CA . ARG A 1 108 ? -4.169 7.143 10.542 1.00 82.88 108 ARG A CA 1
ATOM 869 C C . ARG A 1 108 ? -2.734 7.213 10.074 1.00 82.88 108 ARG A C 1
ATOM 871 O O . ARG A 1 108 ? -2.200 6.257 9.535 1.00 82.88 108 ARG A O 1
ATOM 878 N N . LEU A 1 109 ? -2.088 8.335 10.349 1.00 80.50 109 LEU A N 1
ATOM 879 C CA . LEU A 1 109 ? -0.672 8.505 10.087 1.00 80.50 109 LEU A CA 1
ATOM 880 C C . LEU A 1 109 ? 0.098 8.441 11.406 1.00 80.50 109 LEU A C 1
ATOM 882 O O . LEU A 1 109 ? -0.200 9.171 12.351 1.00 80.50 109 LEU A O 1
ATOM 886 N N . VAL A 1 110 ? 1.056 7.524 11.472 1.00 80.62 110 VAL A N 1
ATOM 887 C CA . VAL A 1 110 ? 1.846 7.197 12.659 1.00 80.62 110 VAL A CA 1
ATOM 888 C C . VAL A 1 110 ? 3.296 7.577 12.397 1.00 80.62 110 VAL A C 1
ATOM 890 O O . VAL A 1 110 ? 3.839 7.319 11.325 1.00 80.62 110 VAL A O 1
ATOM 893 N N . ARG A 1 111 ? 3.941 8.216 13.372 1.00 70.94 111 ARG A N 1
ATOM 894 C CA . ARG A 1 111 ? 5.344 8.620 13.256 1.00 70.94 111 ARG A CA 1
ATOM 895 C C . ARG A 1 111 ? 6.257 7.402 13.385 1.00 70.94 111 ARG A C 1
ATOM 897 O O . ARG A 1 111 ? 6.100 6.625 14.319 1.00 70.94 111 ARG A O 1
ATOM 904 N N . SER A 1 112 ? 7.237 7.286 12.495 1.00 62.53 112 SER A N 1
ATOM 905 C CA . SER A 1 112 ? 8.354 6.357 12.652 1.00 62.53 112 SER A CA 1
ATOM 906 C C . SER A 1 112 ? 9.305 6.946 13.701 1.00 62.53 112 SER A C 1
ATOM 908 O O . SER A 1 112 ? 9.969 7.957 13.450 1.00 62.53 112 SER A O 1
ATOM 910 N N . ASP A 1 113 ? 9.335 6.388 14.909 1.00 56.78 113 ASP A N 1
ATOM 911 C CA . ASP A 1 113 ? 10.292 6.739 15.957 1.00 56.78 113 ASP A CA 1
ATOM 912 C C . ASP A 1 113 ? 11.697 6.260 15.561 1.00 56.78 113 ASP A C 1
ATOM 914 O O . ASP A 1 113 ? 12.173 5.198 15.934 1.00 56.78 113 ASP A O 1
ATOM 918 N N . SER A 1 114 ? 12.376 7.074 14.752 1.00 52.91 114 SER A N 1
ATOM 919 C CA . SER A 1 114 ? 13.772 6.880 14.369 1.00 52.91 114 SER A CA 1
ATOM 920 C C . SER A 1 114 ? 14.696 7.165 15.553 1.00 52.91 114 SER A C 1
ATOM 922 O O . SER A 1 114 ? 15.132 8.308 15.687 1.00 52.91 114 SER A O 1
ATOM 924 N N . LYS A 1 115 ? 15.026 6.146 16.359 1.00 41.62 115 LYS A N 1
ATOM 925 C CA . LYS A 1 115 ? 16.369 5.926 16.935 1.00 41.62 115 LYS A CA 1
ATOM 926 C C . LYS A 1 115 ? 16.587 4.422 17.157 1.00 41.62 115 LYS A C 1
ATOM 928 O O . LYS A 1 115 ? 15.842 3.794 17.893 1.00 41.62 115 LYS A O 1
ATOM 933 N N . ASP A 1 116 ? 17.605 3.889 16.489 1.00 39.09 116 ASP A N 1
ATOM 934 C CA . ASP A 1 116 ? 18.252 2.596 16.747 1.00 39.09 116 ASP A CA 1
ATOM 935 C C . ASP A 1 116 ? 17.403 1.329 16.587 1.00 39.09 116 ASP A C 1
ATOM 937 O O . ASP A 1 116 ? 16.863 0.797 17.552 1.00 39.09 116 ASP A O 1
ATOM 941 N N . GLY A 1 117 ? 17.359 0.793 15.357 1.00 40.47 117 GLY A N 1
ATOM 942 C CA . GLY A 1 117 ? 17.252 -0.653 15.078 1.00 40.47 117 GLY A CA 1
ATOM 943 C C . GLY A 1 117 ? 16.056 -1.427 15.655 1.00 40.47 117 GLY A C 1
ATOM 944 O O . GLY A 1 117 ? 15.990 -2.643 15.514 1.00 40.47 117 GLY A O 1
ATOM 945 N N . THR A 1 118 ? 15.093 -0.756 16.281 1.00 40.09 118 THR A N 1
ATOM 946 C CA . THR A 1 118 ? 13.978 -1.343 17.034 1.00 40.09 118 THR A CA 1
ATOM 947 C C . THR A 1 118 ? 12.669 -1.231 16.259 1.00 40.09 118 THR A C 1
ATOM 949 O O . THR A 1 118 ? 11.600 -0.996 16.813 1.00 40.09 118 THR A O 1
ATOM 952 N N . PHE A 1 119 ? 12.725 -1.521 14.958 1.00 48.22 119 PHE A N 1
ATOM 953 C CA . PHE A 1 119 ? 11.532 -1.770 14.137 1.00 48.22 119 PHE A CA 1
ATOM 954 C C . PHE A 1 119 ? 10.726 -3.019 14.579 1.00 48.22 119 PHE A C 1
ATOM 956 O O . PHE A 1 119 ? 9.702 -3.333 13.985 1.00 48.22 119 PHE A O 1
ATOM 963 N N . SER A 1 120 ? 11.134 -3.724 15.644 1.00 45.31 120 SER A N 1
ATOM 964 C CA . SER A 1 120 ? 10.615 -5.057 15.987 1.00 45.31 120 SER A CA 1
ATOM 965 C C . SER A 1 120 ? 9.519 -5.104 17.073 1.00 45.31 120 SER A C 1
ATOM 967 O O . SER A 1 120 ? 8.685 -6.000 17.044 1.00 45.31 120 SER A O 1
ATOM 969 N N . ALA A 1 121 ? 9.415 -4.154 18.012 1.00 33.50 121 ALA A N 1
ATOM 970 C CA . ALA A 1 121 ? 8.524 -4.361 19.173 1.00 33.50 121 ALA A CA 1
ATOM 971 C C . ALA A 1 121 ? 7.160 -3.653 19.082 1.00 33.50 121 ALA A C 1
ATOM 973 O O . ALA A 1 121 ? 6.123 -4.267 19.328 1.00 33.50 121 ALA A O 1
ATOM 974 N N . LYS A 1 122 ? 7.119 -2.365 18.714 1.00 42.03 122 LYS A N 1
ATOM 975 C CA . LYS A 1 122 ? 5.858 -1.597 18.714 1.00 42.03 122 LYS A CA 1
ATOM 976 C C . LYS A 1 122 ? 4.975 -1.864 17.496 1.00 42.03 122 LYS A C 1
ATOM 978 O O . LYS A 1 122 ? 3.760 -1.820 17.634 1.00 42.03 122 LYS A O 1
ATOM 983 N N . TYR A 1 123 ? 5.565 -2.183 16.342 1.00 47.38 123 TYR A N 1
ATOM 984 C CA . TYR A 1 123 ? 4.819 -2.561 15.135 1.00 47.38 123 TYR A CA 1
ATOM 985 C C . TYR A 1 123 ? 4.161 -3.944 15.293 1.00 47.38 123 TYR A C 1
ATOM 987 O O . TYR A 1 123 ? 2.988 -4.127 14.961 1.00 47.38 123 TYR A O 1
ATOM 995 N N . ALA A 1 124 ? 4.873 -4.890 15.923 1.00 43.41 124 ALA A N 1
ATOM 996 C CA . ALA A 1 124 ? 4.294 -6.147 16.389 1.00 43.41 124 ALA A CA 1
ATOM 997 C C . ALA A 1 124 ? 3.196 -5.897 17.438 1.00 43.41 124 ALA A C 1
ATOM 999 O O . ALA A 1 124 ? 2.107 -6.451 17.320 1.00 43.41 124 ALA A O 1
ATOM 1000 N N . ALA A 1 125 ? 3.424 -5.000 18.406 1.00 39.78 125 ALA A N 1
ATOM 1001 C CA . ALA A 1 125 ? 2.436 -4.666 19.432 1.00 39.78 125 ALA A CA 1
ATOM 1002 C C . ALA A 1 125 ? 1.175 -3.979 18.877 1.00 39.78 125 ALA A C 1
ATOM 1004 O O . ALA A 1 125 ? 0.088 -4.249 19.372 1.00 39.78 125 ALA A O 1
ATOM 1005 N N . SER A 1 126 ? 1.263 -3.136 17.842 1.00 44.41 126 SER A N 1
ATOM 1006 C CA . SER A 1 126 ? 0.073 -2.538 17.217 1.00 44.41 126 SER A CA 1
ATOM 1007 C C . SER A 1 126 ? -0.751 -3.559 16.436 1.00 44.41 126 SER A C 1
ATOM 1009 O O . SER A 1 126 ? -1.974 -3.495 16.498 1.00 44.41 126 SER A O 1
ATOM 1011 N N . ASN A 1 127 ? -0.109 -4.537 15.785 1.00 45.94 127 ASN A N 1
ATOM 1012 C CA . ASN A 1 127 ? -0.802 -5.666 15.153 1.00 45.94 127 ASN A CA 1
ATOM 1013 C C . ASN A 1 127 ? -1.358 -6.665 16.187 1.00 45.94 127 ASN A C 1
ATOM 1015 O O . ASN A 1 127 ? -2.408 -7.262 15.960 1.00 45.94 127 ASN A O 1
ATOM 1019 N N . LEU A 1 128 ? -0.714 -6.797 17.351 1.00 39.22 128 LEU A N 1
ATOM 1020 C CA . LEU A 1 128 ? -1.201 -7.602 18.477 1.00 39.22 128 LEU A CA 1
ATOM 1021 C C . LEU A 1 128 ? -2.317 -6.907 19.275 1.00 39.22 128 LEU A C 1
ATOM 1023 O O . LEU A 1 128 ? -3.177 -7.580 19.829 1.00 39.22 128 LEU A O 1
ATOM 1027 N N . SER A 1 129 ? -2.370 -5.575 19.314 1.00 32.31 129 SER A N 1
ATOM 1028 C CA . SER A 1 129 ? -3.415 -4.852 20.056 1.00 32.31 129 SER A CA 1
ATOM 1029 C C . SER A 1 129 ? -4.779 -4.919 19.353 1.00 32.31 129 SER A C 1
ATOM 1031 O O . SER A 1 129 ? -5.820 -4.919 20.006 1.00 32.31 129 SER A O 1
ATOM 1033 N N . VAL A 1 130 ? -4.801 -5.103 18.025 1.00 36.38 130 VAL A N 1
ATOM 1034 C CA . VAL A 1 130 ? -6.033 -5.474 17.294 1.00 36.38 130 VAL A CA 1
ATOM 1035 C C . VAL A 1 130 ? -6.471 -6.911 17.607 1.00 36.38 130 VAL A C 1
ATOM 1037 O O . VAL A 1 130 ? -7.649 -7.239 17.495 1.00 36.38 130 VAL A O 1
ATOM 1040 N N . HIS A 1 131 ? -5.537 -7.756 18.046 1.00 37.66 131 HIS A N 1
ATOM 1041 C CA . HIS A 1 131 ? -5.777 -9.142 18.446 1.00 37.66 131 HIS A CA 1
ATOM 1042 C C . HIS A 1 131 ? -6.485 -9.261 19.810 1.00 37.66 131 HIS A C 1
ATOM 1044 O O . HIS A 1 131 ? -6.986 -10.334 20.131 1.00 37.66 131 HIS A O 1
ATOM 1050 N N . ALA A 1 132 ? -6.546 -8.177 20.597 1.00 27.55 132 ALA A N 1
ATOM 1051 C CA . ALA A 1 132 ? -7.135 -8.157 21.940 1.00 27.55 132 ALA A CA 1
ATOM 1052 C C . ALA A 1 132 ? -8.568 -7.590 22.006 1.00 27.55 132 ALA A C 1
ATOM 1054 O O . ALA A 1 132 ? -9.196 -7.672 23.055 1.00 27.55 132 ALA A O 1
ATOM 1055 N N . ILE A 1 133 ? -9.103 -7.019 20.917 1.00 31.20 133 ILE A N 1
ATOM 1056 C CA . ILE A 1 133 ? -10.471 -6.447 20.890 1.00 31.20 133 ILE A CA 1
ATOM 1057 C C . ILE A 1 133 ? -11.473 -7.395 20.199 1.00 31.20 133 ILE A C 1
ATOM 1059 O O . ILE A 1 133 ? -12.654 -7.088 20.072 1.00 31.20 133 ILE A O 1
ATOM 1063 N N . VAL A 1 134 ? -11.033 -8.588 19.789 1.00 36.03 134 VAL A N 1
ATOM 1064 C CA . VAL A 1 134 ? -11.928 -9.649 19.309 1.00 36.03 134 VAL A CA 1
ATOM 1065 C C . VAL A 1 134 ? -11.694 -10.916 20.131 1.00 36.03 134 VAL A C 1
ATOM 1067 O O . VAL A 1 134 ? -11.088 -11.877 19.659 1.00 36.03 134 VAL A O 1
ATOM 1070 N N . GLN A 1 135 ? -12.170 -10.890 21.375 1.00 32.34 135 GLN A N 1
ATOM 1071 C CA . GLN A 1 135 ? -12.695 -12.071 22.061 1.00 32.34 135 GLN A CA 1
ATOM 1072 C C . GLN A 1 135 ? -14.111 -11.766 22.533 1.00 32.34 135 GLN A C 1
ATOM 1074 O O . GLN A 1 135 ? -14.324 -10.635 23.023 1.00 32.34 135 GLN A O 1
#

Organism: NCBI:txid97028

Solvent-accessible surface area (backbone atoms only — not comparable to full-atom values): 8379 Å² total; per-residue (Å²): 133,69,81,78,60,81,58,60,51,88,69,68,60,87,88,52,88,56,83,56,88,48,56,40,77,81,43,35,33,44,46,73,20,40,58,20,66,83,48,29,54,33,70,37,30,63,59,98,55,28,59,63,72,43,80,89,58,66,72,84,54,54,85,71,49,66,55,31,38,39,83,35,42,57,96,76,38,72,54,77,58,67,67,45,45,71,68,38,49,67,58,43,50,53,58,65,70,58,82,57,49,89,54,85,38,71,62,43,80,43,72,57,83,88,72,77,96,61,82,66,57,63,62,51,45,56,62,47,56,64,60,68,76,71,122

Secondary structure (DSSP, 8-state):
--GGGGGEE--S-TTS-----EEGGGSEEEEP-SS--SSBTTTS-SSSS-GGGSTT--HHHHTT---BGGGGEETTEE---HHHHHH-HHHHHHHHH-PPPSS-PPPEEEE---SSS-TTSHHHHHHHHGGGS--

Mean predicted aligned error: 12.81 Å

Sequence (135 aa):
MDTWIRNFIWSGDVNVRKVCTVSWRKNSNWLIGGTSEKVRFWNDKWLEAPLVELPHLPLEFCASLTAPVSSFVVNGVWRVPDCITKINPVVAQQIKHIILPKAQLPDRLVRSDSKDGTFSAKYAASNLSVHAIVQ